Protein AF-A0A6V7LJG8-F1 (afdb_monomer)

Nearest PDB structures (foldseek):
  5zgb-assembly1_F  TM=8.961E-01  e=7.427E+00  Cyanidioschyzon merolae strain 10D

Mean predicted aligned error: 12.08 Å

Structure (mmCIF, N/CA/C/O backbone):
data_AF-A0A6V7LJG8-F1
#
_entry.id   AF-A0A6V7LJG8-F1
#
loop_
_atom_site.group_PDB
_atom_site.id
_atom_site.type_symbol
_atom_site.label_atom_id
_atom_site.label_alt_id
_atom_site.label_comp_id
_atom_site.label_asym_id
_atom_site.label_entity_id
_atom_site.label_seq_id
_atom_site.pdbx_PDB_ins_code
_atom_site.Cartn_x
_atom_site.Cartn_y
_atom_site.Cartn_z
_atom_site.occupancy
_atom_site.B_iso_or_equiv
_atom_site.auth_seq_id
_atom_site.auth_comp_id
_atom_site.auth_asym_id
_atom_site.auth_atom_id
_atom_site.pdbx_PDB_model_num
ATOM 1 N N . LYS A 1 1 ? 45.318 3.546 34.547 1.00 55.69 1 LYS A N 1
ATOM 2 C CA . LYS A 1 1 ? 43.838 3.472 34.616 1.00 55.69 1 LYS A CA 1
ATOM 3 C C . LYS A 1 1 ? 43.276 4.593 33.757 1.00 55.69 1 LYS A C 1
ATOM 5 O O . LYS A 1 1 ? 43.548 5.728 34.099 1.00 55.69 1 LYS A O 1
ATOM 10 N N . ILE A 1 2 ? 42.592 4.267 32.662 1.00 50.44 2 ILE A N 1
ATOM 11 C CA . ILE A 1 2 ? 41.429 4.968 32.085 1.00 50.44 2 ILE A CA 1
ATOM 12 C C . ILE A 1 2 ? 40.947 4.046 30.960 1.00 50.44 2 ILE A C 1
ATOM 14 O O . ILE A 1 2 ? 41.624 3.869 29.949 1.00 50.44 2 ILE A O 1
ATOM 18 N N . SER A 1 3 ? 39.820 3.387 31.224 1.00 48.06 3 SER A N 1
ATOM 19 C CA . SER A 1 3 ? 39.000 2.700 30.232 1.00 48.06 3 SER A CA 1
ATOM 20 C C . SER A 1 3 ? 38.471 3.717 29.228 1.00 48.06 3 SER A C 1
ATOM 22 O O . SER A 1 3 ? 38.065 4.807 29.629 1.00 48.06 3 SER A O 1
ATOM 24 N N . ARG A 1 4 ? 38.431 3.347 27.948 1.00 55.22 4 ARG A N 1
ATOM 25 C CA . ARG A 1 4 ? 37.606 4.020 26.942 1.00 55.22 4 ARG A CA 1
ATOM 26 C C . ARG A 1 4 ? 36.785 2.981 26.196 1.00 55.22 4 ARG A C 1
ATOM 28 O O . ARG A 1 4 ? 37.291 2.248 25.356 1.00 55.22 4 ARG A O 1
ATOM 35 N N . ASP A 1 5 ? 35.546 2.911 26.654 1.00 48.47 5 ASP A N 1
ATOM 36 C CA . ASP A 1 5 ? 34.312 2.809 25.883 1.00 48.47 5 ASP A CA 1
ATOM 37 C C . ASP A 1 5 ? 34.238 1.810 24.726 1.00 48.47 5 ASP A C 1
ATOM 39 O O . ASP A 1 5 ? 34.595 2.063 23.576 1.00 48.47 5 ASP A O 1
ATOM 43 N N . SER A 1 6 ? 33.603 0.694 25.077 1.00 52.84 6 SER A N 1
ATOM 44 C CA . SER A 1 6 ? 32.706 -0.114 24.262 1.00 52.84 6 SER A CA 1
ATOM 45 C C . SER A 1 6 ? 31.870 0.711 23.275 1.00 52.84 6 SER A C 1
ATOM 47 O O . SER A 1 6 ? 30.882 1.334 23.665 1.00 52.84 6 SER A O 1
ATOM 49 N N . PHE A 1 7 ? 32.171 0.610 21.979 1.00 50.22 7 PHE A N 1
ATOM 50 C CA . PHE A 1 7 ? 31.187 0.903 20.938 1.00 50.22 7 PHE A CA 1
ATOM 51 C C . PHE A 1 7 ? 30.572 -0.389 20.412 1.00 50.22 7 PHE A C 1
ATOM 53 O O . PHE A 1 7 ? 31.203 -1.245 19.795 1.00 50.22 7 PHE A O 1
ATOM 60 N N . LYS A 1 8 ? 29.298 -0.502 20.773 1.00 42.75 8 LYS A N 1
ATOM 61 C CA . LYS A 1 8 ? 28.360 -1.589 20.563 1.00 42.75 8 LYS A CA 1
ATOM 62 C C . LYS A 1 8 ? 28.039 -1.748 19.074 1.00 42.75 8 LYS A C 1
ATOM 64 O O . LYS A 1 8 ? 27.675 -0.793 18.396 1.00 42.75 8 LYS A O 1
ATOM 69 N N . THR A 1 9 ? 28.184 -2.991 18.632 1.00 42.09 9 THR A N 1
ATOM 70 C CA . THR A 1 9 ? 27.689 -3.653 17.423 1.00 42.09 9 THR A CA 1
ATOM 71 C C . THR A 1 9 ? 26.585 -2.897 16.676 1.00 42.09 9 THR A C 1
ATOM 73 O O . THR A 1 9 ? 25.465 -2.796 17.171 1.00 42.09 9 THR A O 1
ATOM 76 N N . GLN A 1 10 ? 26.876 -2.436 15.456 1.00 45.00 10 GLN A N 1
ATOM 77 C CA . GLN A 1 10 ? 25.836 -2.128 14.474 1.00 45.00 10 GLN A CA 1
ATOM 78 C C . GLN A 1 10 ? 25.594 -3.366 13.615 1.00 45.00 10 GLN A C 1
ATOM 80 O O . GLN A 1 10 ? 26.496 -3.916 1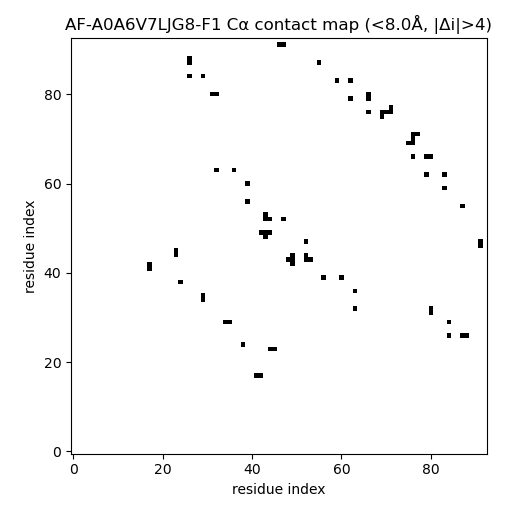2.981 1.00 45.00 10 GLN A O 1
ATOM 85 N N . GLU A 1 11 ? 24.364 -3.848 13.705 1.00 42.94 11 GLU A N 1
ATOM 86 C CA . GLU A 1 11 ? 23.874 -5.076 13.111 1.00 42.94 11 GLU A CA 1
ATOM 87 C C . GLU A 1 11 ? 23.958 -5.024 11.580 1.00 42.94 11 GLU A C 1
ATOM 89 O O . GLU A 1 11 ? 23.624 -4.029 10.935 1.00 42.94 11 GLU A O 1
ATOM 94 N N . LYS A 1 12 ? 24.428 -6.133 11.000 1.00 43.41 12 LYS A N 1
ATOM 95 C CA . LYS A 1 12 ? 24.464 -6.385 9.555 1.00 43.41 12 LYS A CA 1
ATOM 96 C C . LYS A 1 12 ? 23.076 -6.131 8.947 1.00 43.41 12 LYS A C 1
ATOM 98 O O . LYS A 1 12 ? 22.094 -6.593 9.531 1.00 43.41 12 LYS A O 1
ATOM 103 N N . PRO A 1 13 ? 22.963 -5.524 7.750 1.00 42.38 13 PRO A N 1
ATOM 104 C CA . PRO A 1 13 ? 21.697 -5.518 7.033 1.00 42.38 13 PRO A CA 1
ATOM 105 C C . PRO A 1 13 ? 21.310 -6.972 6.745 1.00 42.38 13 PRO A C 1
ATOM 107 O O . PRO A 1 13 ? 21.967 -7.664 5.960 1.00 42.38 13 PRO A O 1
ATOM 110 N N . GLN A 1 14 ? 20.277 -7.456 7.438 1.00 41.22 14 GLN A N 1
ATOM 111 C CA . GLN A 1 14 ? 19.664 -8.741 7.143 1.00 41.22 14 GLN A CA 1
ATOM 112 C C . GLN A 1 14 ? 19.225 -8.705 5.682 1.00 41.22 14 GLN A C 1
ATOM 114 O O . GLN A 1 14 ? 18.425 -7.863 5.275 1.00 41.22 14 GLN A O 1
ATOM 119 N N . LYS A 1 15 ? 19.813 -9.602 4.888 1.00 41.38 15 LYS A N 1
ATOM 120 C CA . LYS A 1 15 ? 19.392 -9.881 3.520 1.00 41.38 15 LYS A CA 1
ATOM 121 C C . LYS A 1 15 ? 17.942 -10.338 3.595 1.00 41.38 15 LYS A C 1
ATOM 123 O O . LYS A 1 15 ? 17.668 -11.465 3.994 1.00 41.38 15 LYS A O 1
ATOM 128 N N . ILE A 1 16 ? 17.031 -9.428 3.275 1.00 48.00 16 ILE A N 1
ATOM 129 C CA . ILE A 1 16 ? 15.630 -9.755 3.064 1.00 48.00 16 ILE A CA 1
ATOM 130 C C . ILE A 1 16 ? 15.637 -10.655 1.837 1.00 48.00 16 ILE A C 1
ATOM 132 O O . ILE A 1 16 ? 16.039 -10.237 0.752 1.00 48.00 16 ILE A O 1
ATOM 136 N N . ASP A 1 17 ? 15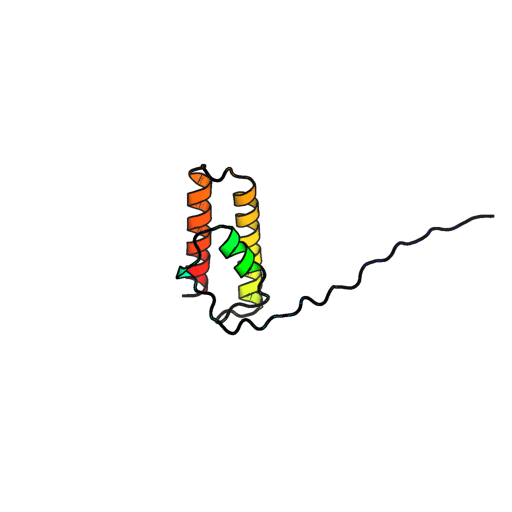.324 -11.925 2.054 1.00 42.41 17 ASP A N 1
ATOM 137 C CA . ASP A 1 17 ? 15.181 -12.904 0.995 1.00 42.41 17 ASP A CA 1
ATOM 138 C C . ASP A 1 17 ? 14.073 -12.402 0.064 1.00 42.41 17 ASP A C 1
ATOM 140 O O . ASP A 1 17 ? 12.891 -12.378 0.425 1.00 42.41 17 ASP A O 1
ATOM 144 N N . CYS A 1 18 ? 14.472 -11.888 -1.101 1.00 43.28 18 CYS A N 1
ATOM 145 C CA . CYS A 1 18 ? 13.566 -11.427 -2.137 1.00 43.28 18 CYS A CA 1
ATOM 146 C C . CYS A 1 18 ? 12.865 -12.657 -2.721 1.00 43.28 18 CYS A C 1
ATOM 148 O O . CYS A 1 18 ? 13.230 -13.137 -3.798 1.00 43.28 18 CYS A O 1
ATOM 150 N N . LYS A 1 19 ? 11.859 -13.184 -2.015 1.00 48.31 19 LYS A N 1
ATOM 151 C CA . LYS A 1 19 ? 10.954 -14.192 -2.560 1.00 48.31 19 LYS A CA 1
ATOM 152 C C . LYS A 1 19 ? 10.371 -13.612 -3.845 1.00 48.31 19 LYS A C 1
ATOM 154 O O . LYS A 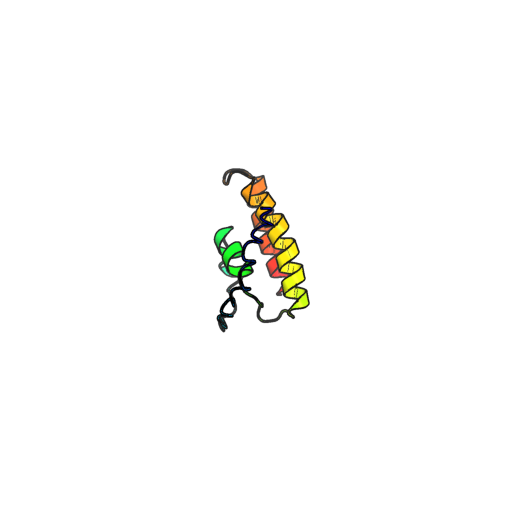1 19 ? 9.554 -12.694 -3.808 1.00 48.31 19 LYS A O 1
ATOM 159 N N . LYS A 1 20 ? 10.816 -14.132 -4.992 1.00 45.72 20 LYS A N 1
ATOM 160 C CA . LYS A 1 20 ? 10.200 -13.892 -6.301 1.00 45.72 20 LYS A CA 1
ATOM 161 C C . LYS A 1 20 ? 8.798 -14.495 -6.266 1.00 45.72 20 LYS A C 1
ATOM 163 O O . LYS A 1 20 ? 8.590 -15.641 -6.657 1.00 45.72 20 LYS A O 1
ATOM 168 N N . VAL A 1 21 ? 7.836 -13.737 -5.753 1.00 51.31 21 VAL A N 1
ATOM 169 C CA . VAL A 1 21 ? 6.419 -14.085 -5.820 1.00 51.31 21 VAL A CA 1
ATOM 170 C C . VAL A 1 21 ? 5.986 -13.843 -7.267 1.00 51.31 21 VAL A C 1
ATOM 172 O O . VAL A 1 21 ? 5.644 -12.734 -7.658 1.00 51.31 21 VAL A O 1
ATOM 175 N N . ASN A 1 22 ? 6.085 -14.891 -8.088 1.00 46.75 22 ASN A N 1
ATOM 176 C CA . ASN A 1 22 ? 5.741 -14.886 -9.517 1.00 46.75 22 ASN A CA 1
ATOM 177 C C . ASN A 1 22 ? 4.221 -14.833 -9.780 1.00 46.75 22 ASN A C 1
ATOM 179 O O . ASN A 1 22 ? 3.771 -14.881 -10.922 1.00 46.75 22 ASN A O 1
ATOM 183 N N . THR A 1 23 ? 3.405 -14.738 -8.735 1.00 52.66 23 THR A N 1
ATOM 184 C CA . THR A 1 23 ? 1.958 -14.560 -8.838 1.00 52.66 23 THR A CA 1
ATOM 185 C C . THR A 1 23 ? 1.621 -13.083 -8.734 1.00 52.66 23 THR A C 1
ATOM 187 O O . THR A 1 23 ? 1.872 -12.479 -7.694 1.00 52.66 23 THR A O 1
ATOM 190 N N . LYS A 1 24 ? 1.012 -12.514 -9.786 1.00 57.47 24 LYS A N 1
ATOM 191 C CA . LYS A 1 24 ? 0.362 -11.195 -9.728 1.00 57.47 24 LYS A CA 1
ATOM 192 C C . LYS A 1 24 ? -0.518 -11.156 -8.471 1.00 57.47 24 LYS A C 1
ATOM 194 O O . LYS A 1 24 ? -1.498 -11.908 -8.424 1.00 57.47 24 LYS A O 1
ATOM 199 N N . PRO A 1 25 ? -0.182 -10.360 -7.444 1.00 61.53 25 PRO A N 1
ATOM 200 C CA . PRO A 1 25 ? -1.017 -10.278 -6.259 1.00 61.53 25 PRO A CA 1
ATOM 201 C C . PRO A 1 25 ? -2.377 -9.741 -6.700 1.00 61.53 25 PRO A C 1
ATOM 203 O O . PRO A 1 25 ? -2.474 -8.684 -7.331 1.00 61.53 25 PRO A O 1
ATOM 206 N N . LYS A 1 26 ? -3.431 -10.523 -6.454 1.00 64.62 26 LYS A N 1
ATOM 207 C CA . LYS A 1 26 ? -4.778 -10.189 -6.911 1.00 64.62 26 LYS A CA 1
ATOM 208 C C . LYS A 1 26 ? -5.249 -8.962 -6.130 1.00 64.62 26 LYS A C 1
ATOM 210 O O . LYS A 1 26 ? -5.733 -9.073 -5.016 1.00 64.62 26 LYS A O 1
ATOM 215 N N . LEU A 1 27 ? -5.163 -7.781 -6.737 1.00 69.56 27 LEU A N 1
ATOM 216 C CA . LEU A 1 27 ? -5.711 -6.525 -6.194 1.00 69.56 27 LEU A CA 1
ATOM 217 C C . LEU A 1 27 ? -7.186 -6.645 -5.783 1.00 69.56 27 LEU A C 1
ATOM 219 O O . LEU A 1 27 ? -7.670 -5.935 -4.904 1.00 69.56 27 LEU A O 1
ATOM 223 N N . ASN A 1 28 ? -7.895 -7.577 -6.416 1.00 66.75 28 ASN A N 1
ATOM 224 C CA . ASN A 1 28 ? -9.304 -7.862 -6.187 1.00 66.75 28 ASN A CA 1
ATOM 225 C C . ASN A 1 28 ? -9.558 -8.609 -4.866 1.00 66.75 28 ASN A C 1
ATOM 227 O O . ASN A 1 28 ? -10.701 -8.653 -4.418 1.00 66.75 28 ASN A O 1
ATOM 231 N N . THR A 1 29 ? -8.529 -9.195 -4.242 1.00 71.31 29 THR A N 1
ATOM 232 C CA . THR A 1 29 ? -8.655 -9.908 -2.960 1.00 71.31 29 THR A CA 1
ATOM 233 C C . THR A 1 29 ? -8.314 -9.044 -1.752 1.00 71.31 29 THR A C 1
ATOM 235 O O . THR A 1 29 ? -8.544 -9.489 -0.636 1.00 71.31 29 THR A O 1
ATOM 238 N N . ILE A 1 30 ? -7.818 -7.820 -1.955 1.00 78.38 30 ILE A N 1
ATOM 239 C CA . ILE A 1 30 ? -7.474 -6.902 -0.865 1.00 78.38 30 ILE A CA 1
ATOM 240 C C . ILE A 1 30 ? -8.766 -6.398 -0.221 1.00 78.38 30 ILE A C 1
ATOM 242 O O . ILE A 1 30 ? -9.494 -5.597 -0.814 1.00 78.38 30 ILE A O 1
ATOM 246 N N . LYS A 1 31 ? -9.053 -6.885 0.986 1.00 75.06 31 LYS A N 1
ATOM 247 C CA . LYS A 1 31 ? -10.241 -6.523 1.774 1.00 75.06 31 LYS A CA 1
ATOM 248 C C . LYS A 1 31 ? -9.886 -5.948 3.141 1.00 75.06 31 LYS A C 1
ATOM 250 O O . LYS A 1 31 ? -10.725 -5.297 3.752 1.00 75.06 31 LY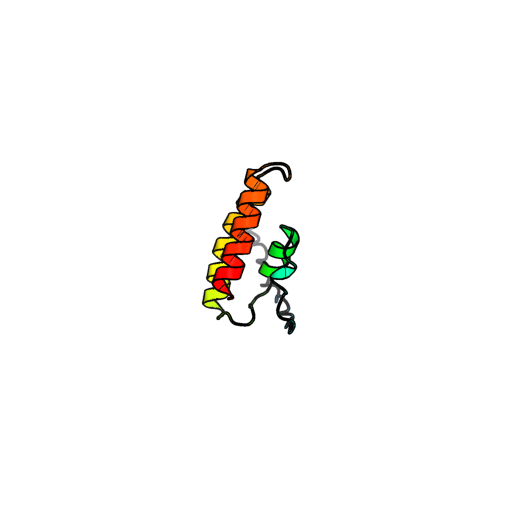S A O 1
ATOM 255 N N . SER A 1 32 ? -8.663 -6.175 3.608 1.00 81.38 32 SER A N 1
ATOM 256 C CA . SER A 1 32 ? -8.212 -5.836 4.955 1.00 81.38 32 SER A CA 1
ATOM 257 C C . SER A 1 32 ? -6.926 -5.005 4.947 1.00 81.38 32 SER A C 1
ATOM 259 O O . SER A 1 32 ? -6.234 -4.895 3.928 1.00 81.38 32 SER A O 1
ATOM 261 N N . LYS A 1 33 ? -6.588 -4.394 6.092 1.00 83.69 33 LYS A N 1
ATOM 262 C CA . LYS A 1 33 ? -5.304 -3.684 6.238 1.00 83.69 33 LYS A CA 1
ATOM 263 C C . LYS A 1 33 ? -4.129 -4.665 6.200 1.00 83.69 33 LYS A C 1
ATOM 265 O O . LYS A 1 33 ? -3.037 -4.299 5.766 1.00 83.69 33 LYS A O 1
ATOM 270 N N . GLU A 1 34 ? -4.350 -5.896 6.650 1.00 85.00 34 GLU A N 1
ATOM 271 C CA . GLU A 1 34 ? -3.375 -6.978 6.682 1.00 85.00 34 GLU A CA 1
ATOM 272 C C . GLU A 1 34 ? -2.947 -7.339 5.259 1.00 85.00 34 GLU A C 1
ATOM 274 O O . GLU A 1 34 ? -1.747 -7.364 4.989 1.00 85.00 34 GLU A O 1
ATOM 279 N N . ASP A 1 35 ? -3.905 -7.465 4.333 1.00 84.56 35 ASP A N 1
ATOM 280 C CA . ASP A 1 35 ? -3.636 -7.730 2.911 1.00 84.56 35 ASP A CA 1
ATOM 281 C C . ASP A 1 35 ? -2.738 -6.648 2.293 1.00 84.56 35 ASP A C 1
ATOM 283 O O . ASP A 1 35 ? -1.792 -6.933 1.557 1.00 84.56 35 ASP A O 1
ATOM 287 N N . ILE A 1 36 ? -3.015 -5.377 2.608 1.00 85.12 36 ILE A N 1
ATOM 288 C CA . ILE A 1 36 ? -2.207 -4.247 2.132 1.00 85.12 36 ILE A CA 1
ATOM 289 C C . ILE A 1 36 ? -0.814 -4.307 2.752 1.00 85.12 36 ILE A C 1
ATOM 291 O O . ILE A 1 36 ? 0.181 -4.098 2.063 1.00 85.12 36 ILE A O 1
ATOM 295 N N . THR A 1 37 ? -0.725 -4.596 4.047 1.00 85.56 37 THR A N 1
ATOM 296 C CA . THR A 1 37 ? 0.557 -4.685 4.750 1.00 85.56 37 THR A CA 1
ATOM 297 C C . THR A 1 37 ? 1.422 -5.793 4.158 1.00 85.56 37 THR A C 1
ATOM 299 O O . THR A 1 37 ? 2.615 -5.588 3.942 1.00 85.56 37 THR A O 1
ATOM 302 N N . GLU A 1 38 ? 0.837 -6.951 3.857 1.00 86.88 38 GLU A N 1
ATOM 303 C CA . GLU A 1 38 ? 1.529 -8.061 3.210 1.00 86.88 38 GLU A CA 1
ATOM 304 C C . GLU A 1 38 ? 1.982 -7.702 1.794 1.00 86.88 38 GLU A C 1
ATOM 306 O O . GLU A 1 38 ? 3.145 -7.917 1.452 1.00 86.88 38 GLU A O 1
ATOM 311 N N . LEU A 1 39 ? 1.124 -7.049 1.009 1.00 85.75 39 LEU A N 1
ATOM 312 C CA . LEU A 1 39 ? 1.488 -6.557 -0.315 1.00 85.75 39 LEU A CA 1
ATOM 313 C C . LEU A 1 39 ? 2.675 -5.587 -0.255 1.00 85.75 39 LEU A C 1
ATOM 315 O O . LEU A 1 39 ? 3.623 -5.701 -1.031 1.00 85.75 39 LEU A O 1
ATOM 319 N N . LEU A 1 40 ? 2.651 -4.643 0.686 1.00 85.50 40 LEU A N 1
ATOM 320 C CA . LEU A 1 40 ? 3.718 -3.664 0.849 1.00 85.50 40 LEU A CA 1
ATOM 321 C C . LEU A 1 40 ? 5.024 -4.290 1.345 1.00 85.50 40 LEU A C 1
ATOM 323 O O . LEU A 1 40 ? 6.062 -3.655 1.194 1.00 85.50 40 LEU A O 1
ATOM 327 N N . LYS A 1 41 ? 5.046 -5.515 1.885 1.00 86.31 41 LYS A N 1
ATOM 328 C CA . LYS A 1 41 ? 6.309 -6.204 2.215 1.00 86.31 41 LYS A CA 1
ATOM 329 C C . LYS A 1 41 ? 7.099 -6.607 0.969 1.00 86.31 41 LYS A C 1
ATOM 331 O O . LYS A 1 41 ? 8.310 -6.767 1.071 1.00 86.31 41 LYS A O 1
ATOM 336 N N . LEU A 1 42 ? 6.457 -6.698 -0.197 1.00 85.19 42 LEU A N 1
ATOM 337 C CA . LEU A 1 42 ? 7.126 -7.026 -1.453 1.00 85.19 42 LEU A CA 1
ATOM 338 C C . LEU A 1 42 ? 8.118 -5.925 -1.871 1.00 85.19 42 LEU A C 1
ATOM 340 O O . LEU A 1 42 ? 7.877 -4.722 -1.704 1.00 85.19 42 LEU A O 1
ATOM 344 N N . ASP A 1 43 ? 9.240 -6.344 -2.456 1.00 84.81 43 ASP A N 1
ATOM 345 C CA . ASP A 1 43 ? 10.282 -5.441 -2.969 1.00 84.81 43 ASP A CA 1
ATOM 346 C C . ASP A 1 43 ? 9.950 -4.839 -4.336 1.00 84.81 43 ASP A C 1
ATOM 348 O O . ASP A 1 43 ? 10.510 -3.811 -4.720 1.00 84.81 43 ASP A O 1
ATOM 352 N N . SER A 1 44 ? 9.039 -5.473 -5.071 1.00 84.31 44 SER A N 1
ATOM 353 C CA . SER A 1 44 ? 8.588 -5.046 -6.393 1.00 84.31 44 SER A CA 1
ATOM 354 C C . SER A 1 44 ? 7.157 -5.508 -6.634 1.00 84.31 44 SER A C 1
ATOM 356 O O . SER A 1 44 ? 6.696 -6.457 -5.994 1.00 84.31 44 SER A O 1
ATOM 358 N N . TYR A 1 45 ? 6.477 -4.849 -7.567 1.00 84.31 45 TYR A N 1
ATOM 359 C CA . TYR A 1 45 ? 5.136 -5.210 -8.000 1.00 84.31 45 TYR A CA 1
ATOM 360 C C . TYR A 1 45 ? 5.137 -5.440 -9.520 1.00 84.31 45 TYR A C 1
ATOM 362 O O . TYR A 1 45 ? 5.663 -4.597 -10.249 1.00 84.31 45 TYR A O 1
ATOM 370 N N . PRO A 1 46 ? 4.575 -6.553 -10.030 1.00 82.00 46 PRO A N 1
ATOM 371 C CA . PRO A 1 46 ? 4.538 -6.820 -11.467 1.00 82.00 46 PRO A CA 1
ATOM 372 C C . PRO A 1 46 ? 3.809 -5.715 -12.244 1.00 82.00 46 PRO A C 1
ATOM 374 O O . PRO A 1 46 ? 2.637 -5.462 -11.991 1.00 82.00 46 PRO A O 1
ATOM 377 N N . GLY A 1 47 ? 4.480 -5.097 -13.217 1.00 81.50 47 GLY A N 1
ATOM 378 C CA . GLY A 1 47 ? 3.914 -3.999 -14.014 1.00 81.50 47 GLY A CA 1
ATOM 379 C C . GLY A 1 47 ? 4.225 -2.597 -13.484 1.00 81.50 47 GLY A C 1
ATOM 380 O O . GLY A 1 47 ? 3.895 -1.627 -14.153 1.00 81.50 47 GLY A O 1
ATOM 381 N N . LEU A 1 48 ? 4.908 -2.485 -12.341 1.00 84.38 48 LEU A N 1
ATOM 382 C CA . LEU A 1 48 ? 5.466 -1.229 -11.844 1.00 84.38 48 LEU A CA 1
ATOM 383 C C . LEU A 1 48 ? 6.989 -1.301 -11.836 1.00 84.38 48 LEU A C 1
ATOM 385 O O . LEU A 1 48 ? 7.576 -2.313 -11.439 1.00 84.38 48 LEU A O 1
ATOM 389 N N . ASP A 1 49 ? 7.642 -0.209 -12.225 1.00 89.25 49 ASP A N 1
ATOM 390 C CA . ASP A 1 49 ? 9.077 -0.093 -12.017 1.00 89.25 49 ASP A CA 1
ATOM 391 C C . ASP A 1 49 ? 9.402 0.006 -10.509 1.00 89.25 49 ASP A C 1
ATOM 393 O O . ASP A 1 49 ? 8.551 0.276 -9.652 1.00 89.25 49 ASP A O 1
ATOM 397 N N . ARG A 1 50 ? 10.669 -0.227 -10.153 1.00 87.56 50 ARG A N 1
ATOM 398 C CA . ARG A 1 50 ? 11.104 -0.236 -8.749 1.00 87.56 50 ARG A CA 1
ATOM 399 C C . ARG A 1 50 ? 10.924 1.122 -8.057 1.00 87.56 50 ARG A C 1
ATOM 401 O O . ARG A 1 50 ? 10.670 1.158 -6.853 1.00 87.56 50 ARG A O 1
ATOM 408 N N . LEU A 1 51 ? 11.093 2.225 -8.781 1.00 90.31 51 LEU A N 1
ATOM 409 C CA . LEU A 1 51 ? 10.925 3.583 -8.270 1.00 90.31 51 LEU A CA 1
ATOM 410 C C . LEU A 1 51 ? 9.441 3.894 -8.038 1.00 90.31 51 LEU A C 1
ATOM 412 O O . LEU A 1 51 ? 9.089 4.297 -6.930 1.00 90.31 51 LEU A O 1
ATOM 416 N N . GLN A 1 52 ? 8.581 3.635 -9.022 1.00 89.19 52 GLN A N 1
ATOM 417 C CA . GLN A 1 52 ? 7.126 3.743 -8.934 1.00 89.19 52 GLN A CA 1
ATOM 418 C C . GLN A 1 52 ? 6.593 2.928 -7.758 1.00 89.19 52 GLN A C 1
ATOM 420 O O . GLN A 1 52 ? 5.876 3.459 -6.908 1.00 89.19 52 GLN A O 1
ATOM 425 N N . TRP A 1 53 ? 7.022 1.668 -7.638 1.00 90.12 53 TRP A N 1
ATOM 426 C CA . TRP A 1 53 ? 6.637 0.817 -6.517 1.00 90.12 53 TRP A CA 1
ATOM 427 C C . TRP A 1 53 ? 7.082 1.399 -5.173 1.00 90.12 53 TRP A C 1
ATOM 429 O O . TRP A 1 53 ? 6.307 1.436 -4.218 1.00 90.12 53 TRP A O 1
ATOM 439 N N . ARG A 1 54 ? 8.313 1.914 -5.083 1.00 90.06 54 ARG A N 1
ATOM 440 C CA . ARG A 1 54 ? 8.834 2.524 -3.853 1.00 90.06 54 ARG A CA 1
ATOM 441 C C . ARG A 1 54 ? 8.080 3.811 -3.484 1.00 90.06 54 ARG A C 1
ATOM 443 O O . ARG A 1 54 ? 7.787 4.020 -2.307 1.00 90.06 54 ARG A O 1
ATOM 450 N N . MET A 1 55 ? 7.733 4.653 -4.458 1.00 89.56 55 MET A N 1
ATOM 451 C CA . MET A 1 55 ? 6.928 5.864 -4.247 1.00 89.56 55 MET A CA 1
ATOM 452 C C . MET A 1 55 ? 5.513 5.528 -3.766 1.00 89.56 55 MET A C 1
ATOM 454 O O . MET A 1 55 ? 5.030 6.118 -2.792 1.00 89.56 55 MET A O 1
ATOM 458 N N . LEU A 1 56 ? 4.880 4.537 -4.395 1.00 88.50 56 LEU A N 1
ATOM 459 C CA . LEU A 1 56 ? 3.571 4.030 -4.003 1.00 88.50 56 LEU A CA 1
ATOM 460 C C . LEU A 1 56 ? 3.614 3.465 -2.579 1.00 88.50 56 LEU A C 1
ATOM 462 O O . LEU A 1 56 ? 2.853 3.903 -1.717 1.00 88.50 56 LEU A O 1
ATOM 466 N N . LYS A 1 57 ? 4.582 2.590 -2.284 1.00 89.88 57 LYS A N 1
ATOM 467 C CA . LYS A 1 57 ? 4.799 1.993 -0.958 1.00 89.88 57 LYS A CA 1
ATOM 468 C C . LYS A 1 57 ? 4.977 3.046 0.132 1.00 89.88 57 LYS A C 1
ATOM 470 O O . LYS A 1 57 ? 4.342 2.943 1.181 1.00 89.88 57 LYS A O 1
ATOM 475 N N . ASN A 1 58 ? 5.750 4.102 -0.118 1.00 90.19 58 ASN A N 1
ATOM 476 C CA . ASN A 1 58 ? 5.914 5.207 0.831 1.00 90.19 58 ASN A CA 1
ATOM 477 C C . ASN A 1 58 ? 4.594 5.946 1.109 1.00 90.19 58 ASN A C 1
ATOM 479 O O . ASN A 1 58 ? 4.278 6.250 2.262 1.00 90.19 58 ASN A O 1
ATOM 483 N N . THR A 1 59 ? 3.810 6.223 0.068 1.00 87.94 59 THR A N 1
ATOM 484 C CA . THR A 1 59 ? 2.511 6.903 0.192 1.00 87.94 59 THR A CA 1
ATOM 485 C C . THR A 1 59 ? 1.492 6.039 0.935 1.00 87.94 59 THR A C 1
ATOM 487 O O . THR A 1 59 ? 0.808 6.510 1.850 1.00 87.94 59 THR A O 1
ATOM 490 N N . MET A 1 60 ? 1.427 4.752 0.596 1.00 88.44 60 MET A N 1
ATOM 491 C CA . MET A 1 60 ? 0.507 3.808 1.222 1.00 88.44 60 MET A CA 1
ATOM 492 C C . MET A 1 60 ? 0.865 3.564 2.688 1.00 88.44 60 MET A C 1
ATOM 494 O O . MET A 1 60 ? -0.024 3.604 3.533 1.00 88.44 60 MET A O 1
ATOM 498 N N . THR A 1 61 ? 2.154 3.433 3.017 1.00 89.94 61 THR A N 1
ATOM 499 C CA . THR A 1 61 ? 2.629 3.242 4.400 1.00 89.94 61 THR A CA 1
ATOM 500 C C . THR A 1 61 ? 2.200 4.397 5.309 1.00 89.94 61 THR A C 1
ATOM 502 O O . THR A 1 61 ? 1.702 4.168 6.408 1.00 89.94 61 THR A O 1
ATOM 505 N N . LYS A 1 62 ? 2.294 5.651 4.842 1.00 89.06 62 LYS A N 1
ATOM 506 C CA . LYS A 1 62 ? 1.809 6.820 5.604 1.00 89.06 62 LYS A CA 1
ATOM 507 C C . LYS A 1 62 ? 0.312 6.743 5.898 1.00 89.06 62 LYS A C 1
ATOM 509 O O . LYS A 1 62 ? -0.126 7.150 6.972 1.00 89.06 62 LYS A O 1
ATOM 514 N N . THR A 1 63 ? -0.476 6.254 4.946 1.00 87.38 63 THR A N 1
ATOM 515 C CA . THR A 1 63 ? -1.925 6.088 5.121 1.00 87.38 63 THR A CA 1
ATOM 516 C C . THR A 1 63 ? -2.240 4.906 6.036 1.00 87.38 63 THR A C 1
ATOM 518 O O . THR A 1 63 ? -3.146 5.000 6.859 1.00 87.38 63 THR A O 1
ATOM 521 N N . LEU A 1 64 ? -1.444 3.840 5.971 1.00 88.56 64 LEU A N 1
ATOM 522 C CA . LEU A 1 64 ? -1.576 2.659 6.819 1.00 88.56 64 LEU A CA 1
ATOM 523 C C . LEU A 1 64 ? -1.278 2.977 8.293 1.00 88.56 64 LEU A C 1
ATOM 525 O O . LEU A 1 64 ? -2.048 2.593 9.164 1.00 88.56 64 LEU A O 1
ATOM 529 N N . ILE A 1 65 ? -0.266 3.806 8.569 1.00 89.75 65 ILE A N 1
ATOM 530 C CA . ILE A 1 65 ? 0.007 4.330 9.921 1.00 89.75 65 ILE A CA 1
ATOM 531 C C . ILE A 1 65 ? -1.176 5.161 10.451 1.00 89.75 65 ILE A C 1
ATOM 533 O O . ILE A 1 65 ? -1.470 5.149 11.645 1.00 89.75 65 ILE A O 1
ATOM 537 N N . LYS A 1 66 ? -1.875 5.909 9.585 1.00 87.19 66 LYS A N 1
ATOM 538 C CA . LYS A 1 66 ? -3.085 6.651 9.987 1.00 87.19 66 LYS A CA 1
ATOM 539 C C . LYS A 1 66 ? -4.254 5.710 10.279 1.00 87.19 66 LYS A C 1
ATOM 541 O O . LYS A 1 66 ? -4.998 5.975 11.217 1.00 87.19 66 LYS A O 1
ATOM 546 N N . LEU A 1 67 ? -4.403 4.641 9.495 1.00 87.69 67 LEU A N 1
ATOM 547 C CA . LEU A 1 67 ? -5.391 3.586 9.734 1.00 87.69 67 LEU A CA 1
ATOM 548 C C . LEU A 1 67 ? -5.145 2.873 11.063 1.00 87.69 67 LEU A C 1
ATOM 550 O O . LEU A 1 67 ? -6.090 2.651 11.804 1.00 87.69 67 LEU A O 1
ATOM 554 N N . GLU A 1 68 ? -3.891 2.567 11.390 1.00 86.69 68 GLU A N 1
ATOM 555 C CA . GLU A 1 68 ? -3.525 1.859 12.621 1.00 86.69 68 GLU A CA 1
ATOM 556 C C . GLU A 1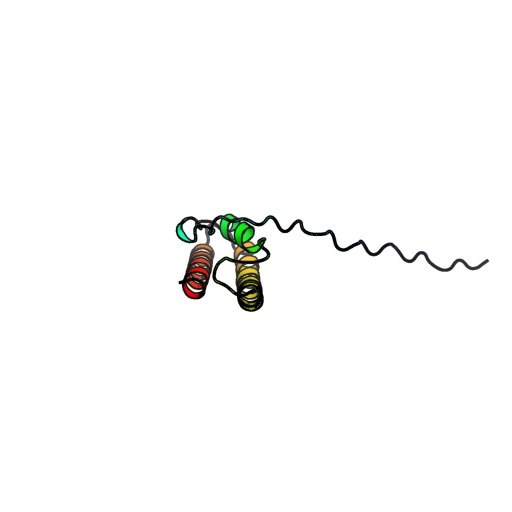 68 ? -3.877 2.641 13.895 1.00 86.69 68 GLU A C 1
ATOM 558 O O . GLU A 1 68 ? -4.200 2.053 14.922 1.00 86.69 68 GLU A O 1
ATOM 563 N N . LYS A 1 69 ? -3.883 3.976 13.816 1.00 88.69 69 LYS A N 1
ATOM 564 C CA . LYS A 1 69 ? -4.289 4.861 14.918 1.00 88.69 69 LYS A CA 1
ATOM 565 C C . LYS A 1 69 ? -5.806 4.998 15.072 1.00 88.69 69 LYS A C 1
ATOM 567 O O . LYS A 1 69 ? -6.258 5.623 16.029 1.00 88.69 69 LYS A O 1
ATOM 572 N N . LEU A 1 70 ? -6.589 4.492 14.120 1.00 85.94 70 LEU A N 1
ATOM 573 C CA . LEU A 1 70 ? -8.045 4.575 14.137 1.00 85.94 70 LEU A CA 1
ATOM 574 C C . LEU A 1 70 ? -8.645 3.245 14.608 1.00 85.94 70 LEU A C 1
ATOM 576 O O . LEU A 1 70 ? -8.185 2.184 14.192 1.00 85.94 70 LEU A O 1
ATOM 580 N N . PRO A 1 71 ? -9.710 3.277 15.426 1.00 84.62 71 PRO A N 1
ATOM 581 C CA . PRO A 1 71 ? -10.432 2.064 15.766 1.00 84.62 71 PRO A CA 1
ATOM 582 C C . PRO A 1 71 ? -11.122 1.498 14.520 1.00 84.62 71 PRO A C 1
ATOM 584 O O . PRO A 1 71 ? -11.702 2.245 13.727 1.00 84.62 71 PRO A O 1
ATOM 587 N N . SER A 1 72 ? -11.091 0.172 14.376 1.00 77.44 72 SER A N 1
ATOM 588 C CA . SER A 1 72 ? -11.604 -0.573 13.215 1.00 77.44 72 SER A CA 1
ATOM 589 C C . SER A 1 72 ? -13.067 -0.256 12.886 1.00 77.44 72 SER A C 1
ATOM 591 O O . SER A 1 72 ? -13.458 -0.274 11.726 1.00 77.44 72 SER A O 1
ATOM 593 N N . ASN A 1 73 ? -13.851 0.096 13.907 1.00 81.00 73 ASN A N 1
ATOM 594 C CA . ASN A 1 73 ? -15.289 0.364 13.814 1.00 81.00 73 ASN A CA 1
ATOM 595 C C . ASN A 1 73 ? -15.601 1.831 13.454 1.00 81.00 73 ASN A C 1
ATOM 597 O O . ASN A 1 73 ? -16.749 2.265 13.518 1.00 81.00 73 ASN A O 1
ATOM 601 N N . CYS A 1 74 ? -14.583 2.638 13.142 1.00 87.38 74 CYS A N 1
ATOM 602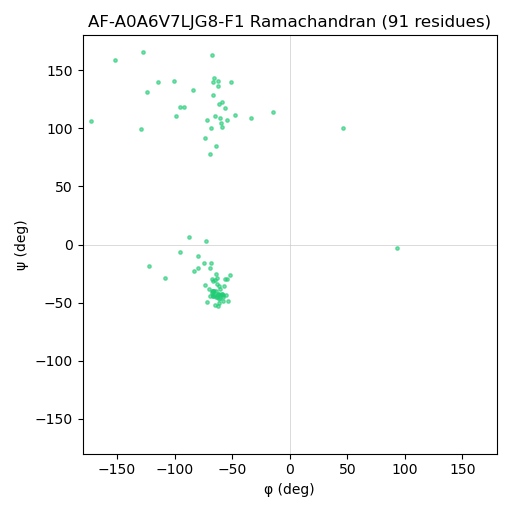 C CA . CYS A 1 74 ? -14.764 4.032 12.761 1.00 87.38 74 CYS A CA 1
ATOM 603 C C . CYS A 1 74 ? -15.091 4.145 11.261 1.00 87.38 74 CYS A C 1
ATOM 605 O O . CYS A 1 74 ? -14.325 3.639 10.442 1.00 87.38 74 CYS A O 1
ATOM 607 N N . PRO A 1 75 ? -16.102 4.930 10.848 1.00 86.94 75 PRO A N 1
ATOM 608 C CA . PRO A 1 75 ? -16.378 5.185 9.427 1.00 86.94 75 PRO A CA 1
ATOM 609 C C . PRO A 1 75 ? -15.177 5.771 8.665 1.00 86.94 75 PRO A C 1
ATOM 611 O O . PRO A 1 75 ? -14.983 5.537 7.473 1.00 86.94 75 PRO A O 1
ATOM 614 N N . LYS A 1 76 ? -14.312 6.523 9.364 1.00 86.75 76 LYS A N 1
ATOM 615 C CA . LYS A 1 76 ? -13.062 7.047 8.790 1.00 86.75 76 LYS A CA 1
ATOM 616 C C . LYS A 1 76 ? -12.064 5.935 8.457 1.00 86.75 76 LYS A C 1
ATOM 618 O O . LYS A 1 76 ? -11.295 6.103 7.513 1.00 86.75 76 LYS A O 1
ATOM 623 N N . HIS A 1 77 ? -12.068 4.834 9.210 1.00 88.62 77 HIS A N 1
ATOM 624 C CA . HIS A 1 77 ? -11.219 3.675 8.947 1.00 88.62 77 HIS A CA 1
ATOM 625 C C . HIS A 1 77 ? -11.617 3.024 7.615 1.00 88.62 77 HIS A C 1
ATOM 627 O O . HIS A 1 77 ? -10.783 2.908 6.719 1.00 88.62 77 HIS A O 1
ATOM 633 N N . GLU A 1 78 ? -12.902 2.716 7.419 1.00 86.81 78 GLU A N 1
ATOM 634 C CA . GLU A 1 78 ? -13.402 2.166 6.149 1.00 86.81 78 GLU A CA 1
ATOM 635 C C . GLU A 1 78 ? -13.139 3.098 4.959 1.00 86.81 78 GLU A C 1
ATOM 637 O O . GLU A 1 78 ? -12.670 2.658 3.907 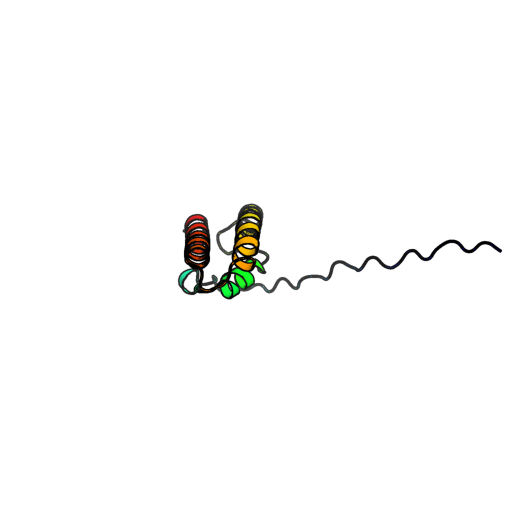1.00 86.81 78 GLU A O 1
ATOM 642 N N . LEU A 1 79 ? -13.358 4.407 5.133 1.00 88.88 79 LEU A N 1
ATOM 643 C CA . LEU A 1 79 ? -13.093 5.398 4.090 1.00 88.88 79 LEU A CA 1
ATOM 644 C C . LEU A 1 79 ? -11.614 5.415 3.671 1.00 88.88 79 LEU A C 1
ATOM 646 O O . LEU A 1 79 ? -11.303 5.458 2.478 1.00 88.88 79 LEU A O 1
ATOM 650 N N . LEU A 1 80 ? -10.692 5.409 4.638 1.00 87.94 80 LEU A N 1
ATOM 651 C CA . LEU A 1 80 ? -9.253 5.415 4.369 1.00 87.94 80 LEU A CA 1
ATOM 652 C C . LEU A 1 80 ? -8.790 4.107 3.729 1.00 87.94 80 LEU A C 1
ATOM 654 O O . LEU A 1 80 ? -8.001 4.152 2.785 1.00 87.94 80 LEU A O 1
ATOM 658 N N . LEU A 1 81 ? -9.314 2.968 4.186 1.00 87.25 81 LEU A N 1
ATOM 659 C CA . LEU A 1 81 ? -9.038 1.666 3.588 1.00 87.25 81 LEU A CA 1
ATOM 660 C C . LEU A 1 81 ? -9.515 1.628 2.128 1.00 87.25 81 LEU A C 1
ATOM 662 O O . LEU A 1 81 ? -8.750 1.282 1.230 1.00 87.25 81 LEU A O 1
ATOM 666 N N . GLY A 1 82 ? -10.735 2.097 1.863 1.00 87.31 82 GLY A N 1
ATOM 667 C CA . GLY A 1 82 ? -11.283 2.190 0.510 1.00 87.31 82 GLY A CA 1
ATOM 668 C C . GLY A 1 82 ? -10.536 3.173 -0.400 1.00 87.31 82 GLY A C 1
ATOM 669 O O . GLY A 1 82 ? -10.484 2.963 -1.613 1.00 87.31 82 GLY A O 1
ATOM 670 N N . LYS A 1 83 ? -9.942 4.242 0.148 1.00 87.38 83 LYS A N 1
ATOM 671 C CA . LYS A 1 83 ? -9.043 5.139 -0.602 1.00 87.38 83 LYS A CA 1
ATOM 672 C C . LYS A 1 83 ? -7.729 4.449 -0.952 1.00 87.38 83 LYS A C 1
ATOM 674 O O . LYS A 1 83 ? -7.300 4.540 -2.094 1.00 87.38 83 LYS A O 1
ATOM 679 N N . LEU A 1 84 ? -7.131 3.730 -0.005 1.00 87.31 84 LEU A N 1
ATOM 680 C CA . LEU A 1 84 ? -5.902 2.963 -0.216 1.00 87.31 84 LEU A CA 1
ATOM 681 C C . LEU A 1 84 ? -6.054 1.927 -1.331 1.00 87.31 84 LEU A C 1
ATOM 683 O O . LEU A 1 84 ? -5.219 1.868 -2.229 1.00 87.31 84 LEU A O 1
ATOM 687 N N . VAL A 1 85 ? -7.135 1.144 -1.295 1.00 86.50 85 VAL A N 1
ATOM 688 C CA . VAL A 1 85 ? -7.416 0.129 -2.319 1.00 86.50 85 VAL A CA 1
ATOM 689 C C . VAL A 1 85 ? -7.646 0.772 -3.687 1.00 86.50 85 VAL A C 1
ATOM 691 O O . VAL A 1 85 ? -7.146 0.255 -4.682 1.00 86.50 85 VAL A O 1
ATOM 694 N N . ARG A 1 86 ? -8.355 1.908 -3.751 1.00 86.56 86 ARG A N 1
ATOM 695 C CA . ARG A 1 86 ? -8.533 2.662 -5.002 1.00 86.56 86 ARG A CA 1
ATOM 696 C C . ARG A 1 86 ? -7.211 3.170 -5.558 1.00 86.56 86 ARG A C 1
ATOM 698 O O . ARG A 1 86 ? -6.879 2.813 -6.676 1.00 86.56 86 ARG A O 1
ATOM 705 N N . SER A 1 87 ? -6.412 3.874 -4.757 1.00 83.81 87 SER A N 1
ATOM 706 C CA . SER A 1 87 ? -5.104 4.370 -5.200 1.00 83.81 87 SER A CA 1
ATOM 707 C C . SER A 1 87 ? -4.186 3.251 -5.683 1.00 83.81 87 SER A C 1
ATOM 709 O O . SER A 1 87 ? -3.443 3.435 -6.635 1.00 83.81 87 SER A O 1
ATOM 711 N N . LEU A 1 88 ? -4.240 2.077 -5.054 1.00 82.56 88 LEU A N 1
ATOM 712 C CA . LEU A 1 88 ? -3.476 0.922 -5.508 1.00 82.56 88 LEU A CA 1
ATOM 713 C C . LEU A 1 88 ? -3.955 0.409 -6.876 1.00 82.56 88 LEU A C 1
ATOM 715 O O . LEU A 1 88 ? -3.129 0.047 -7.705 1.00 82.56 88 LEU A O 1
ATOM 719 N N . ARG A 1 89 ? -5.272 0.383 -7.121 1.00 83.12 89 ARG A N 1
ATOM 720 C CA . ARG A 1 89 ? -5.834 0.018 -8.431 1.00 83.12 89 ARG A CA 1
ATOM 721 C C . ARG A 1 89 ? -5.482 1.049 -9.497 1.00 83.12 89 ARG A C 1
ATOM 723 O O . ARG A 1 89 ? -5.037 0.644 -10.558 1.00 83.12 89 ARG A O 1
ATOM 730 N N . ASP A 1 90 ? -5.602 2.337 -9.186 1.00 83.75 90 ASP A N 1
ATOM 731 C CA . ASP A 1 90 ? -5.317 3.438 -10.117 1.00 83.75 90 ASP A CA 1
ATOM 732 C C . ASP A 1 90 ? -3.843 3.489 -10.552 1.00 83.75 90 ASP A C 1
ATOM 734 O O . ASP A 1 90 ? -3.525 4.032 -11.601 1.00 83.75 90 ASP A O 1
ATOM 738 N N . TYR A 1 91 ? -2.926 2.959 -9.738 1.00 77.12 91 TYR A N 1
ATOM 739 C CA . TYR A 1 91 ? -1.506 2.876 -10.093 1.00 77.12 91 TYR A CA 1
ATOM 740 C C . TYR A 1 91 ? -1.163 1.657 -10.954 1.00 77.12 91 TYR A C 1
ATOM 742 O O . TYR A 1 91 ? -0.111 1.651 -11.586 1.00 77.12 91 TYR A O 1
ATOM 750 N N . VAL A 1 92 ? -1.979 0.601 -10.913 1.00 74.94 92 VAL A N 1
ATOM 751 C CA . V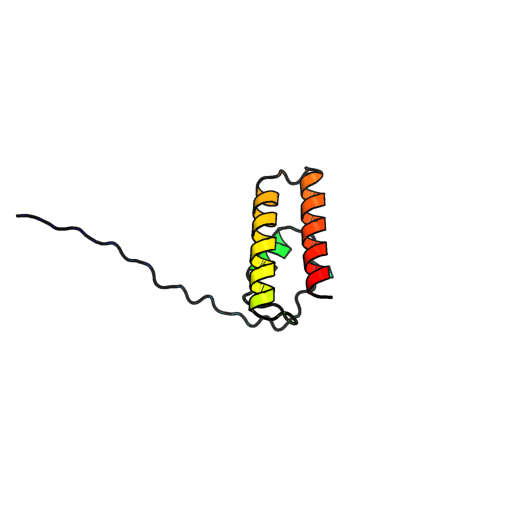AL A 1 92 ? -1.662 -0.693 -11.539 1.00 74.94 92 VAL A CA 1
ATOM 752 C C . VAL A 1 92 ? -2.504 -0.970 -12.791 1.00 74.94 92 VAL A C 1
ATOM 754 O O . VAL A 1 92 ? -2.037 -1.700 -13.667 1.00 74.94 92 VAL A O 1
ATOM 757 N N . CYS A 1 93 ? -3.727 -0.440 -12.869 1.00 63.03 93 CYS A N 1
ATOM 758 C CA . CYS A 1 93 ? -4.590 -0.477 -14.055 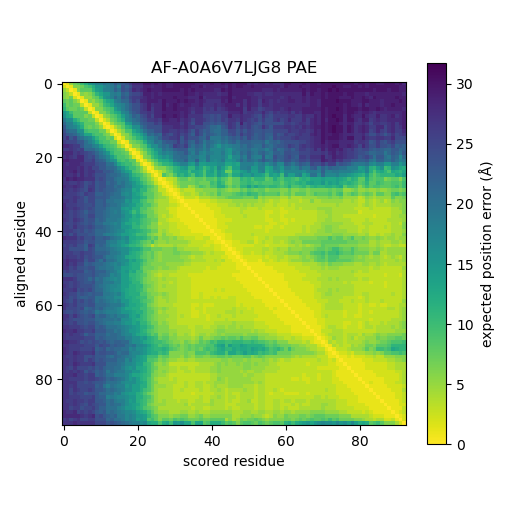1.00 63.03 93 CYS A CA 1
ATOM 759 C C . CYS A 1 93 ? -4.371 0.758 -14.929 1.00 63.03 93 CYS A C 1
ATOM 761 O O . CYS A 1 93 ? -4.438 0.586 -16.165 1.00 63.03 93 CYS A O 1
#

Foldseek 3Di:
DDDDDDDDDDDDPPPPPQPPPVDQLPLVPPDDLVSVVVVLVHQDHPQDDNVLSVVLSVVLVVLSVVLVPDDPPDPVNVVSSVVNSVVVVVSRD

Sequence (93 aa):
KISRDSFKTQEKPQKIDCKKVNTKPKLNTIKSKEDITELLKLDSYPGLDRLQWRMLKNTMTKTLIKLEKLPSNCPKHELLLGKLVRSLRDYVC

Secondary structure (DSSP, 8-state):
---------PPP----------S---GGG--SHHHHHHHHHSS--TTS-HHHHHHHHHHHHHHHHHHHTS-TT-HHHHHHHHHHHHHHHHHH-

pLDDT: mean 74.63, std 17.2, range [41.22, 90.31]

Radius of gyration: 18.53 Å; Cα contacts (8 Å, |Δi|>4): 39; chains: 1; bounding box: 60×22×49 Å

Solvent-accessible surface area (backbone atoms only — not comparable to full-atom values): 6116 Å² total; per-residue (Å²): 143,81,90,81,79,91,80,77,84,80,79,74,82,76,80,74,78,78,74,81,71,85,61,78,78,61,74,88,71,60,83,49,71,63,50,49,53,58,57,58,69,50,87,64,48,94,96,47,56,62,65,60,38,50,54,49,45,55,56,49,48,59,52,49,57,56,43,72,74,40,60,84,90,35,73,66,34,54,52,51,52,56,48,53,55,47,56,54,46,70,72,74,112

Organism: NCBI:txid1563983